Protein AF-A0A074YW82-F1 (afdb_monomer_lite)

Secondary structure (DSSP, 8-state):
-HHHHHHHHHHHHHHHHHHHHHHHHHTTHHHHTT-SPPPPHHHHHHHHHHHHHHHHHHHHHHHHHHHTTS-HHHHHHHT-TTHHHHHHHHHHHHHHHHHHHHHHHHHHHS-----

pLDDT: mean 85.23, std 9.14, range [54.81, 95.81]

Radius of gyration: 21.02 Å; chains: 1; bounding box: 43×32×72 Å

Sequence (115 aa):
WSISRNVAFSLVLLSLASVFCLSTLYGLYGYVSQTVPLPSTGVSALYTSLHRPVFILGIAIVCFLCTNGYVPPIRSLLTWTGFRPFARLTYGVYLVHPLIILFLCLGGQYPIILD

InterPro domains:
  IPR052728 Oxygen and lipid transport regulator [PTHR11161] (4-109)

Structure (mmCIF, N/CA/C/O backbone):
data_AF-A0A074YW82-F1
#
_entry.id   AF-A0A074YW82-F1
#
loop_
_atom_site.group_PDB
_atom_site.id
_atom_site.type_symbol
_atom_site.label_atom_id
_atom_site.label_alt_id
_atom_site.label_comp_id
_atom_site.label_asym_id
_atom_site.label_entity_id
_atom_site.label_seq_id
_atom_site.pdbx_PDB_ins_code
_atom_site.Cartn_x
_atom_site.Cartn_y
_atom_site.Cartn_z
_atom_site.occupancy
_atom_site.B_iso_or_equiv
_atom_site.auth_seq_id
_atom_site.auth_comp_id
_atom_site.auth_asym_id
_atom_site.auth_atom_id
_atom_site.pdbx_PDB_model_num
ATOM 1 N N . TRP A 1 1 ? -15.740 11.597 25.143 1.00 54.81 1 TRP A N 1
ATOM 2 C CA . TRP A 1 1 ? -14.265 11.596 25.270 1.00 54.81 1 TRP A CA 1
ATOM 3 C C . TRP A 1 1 ? -13.564 10.352 24.710 1.00 54.81 1 TRP A C 1
ATOM 5 O O . TRP A 1 1 ? -12.515 10.523 24.108 1.00 54.81 1 TRP A O 1
ATOM 15 N N . SER A 1 2 ? -14.099 9.126 24.835 1.00 62.28 2 SER A N 1
ATOM 16 C CA . SER A 1 2 ? -13.435 7.920 24.280 1.00 62.28 2 SER A CA 1
ATOM 17 C C . SER A 1 2 ? -13.467 7.835 22.741 1.00 62.28 2 SER A C 1
ATOM 19 O O . SER A 1 2 ? -12.461 7.523 22.111 1.00 62.28 2 SER A O 1
ATOM 21 N N . ILE A 1 3 ? -14.595 8.206 22.121 1.00 70.12 3 ILE A N 1
ATOM 22 C CA . ILE A 1 3 ? -14.791 8.062 20.668 1.00 70.12 3 ILE A CA 1
ATOM 23 C C . ILE A 1 3 ? -13.853 8.952 19.830 1.00 70.12 3 ILE A C 1
ATOM 25 O O . ILE A 1 3 ? -13.284 8.490 18.849 1.00 70.12 3 ILE A O 1
ATOM 29 N N . SER A 1 4 ? -13.612 10.198 20.258 1.00 75.00 4 SER A N 1
ATOM 30 C CA . SER A 1 4 ? -12.753 11.153 19.536 1.00 75.00 4 SER A CA 1
ATOM 31 C C . SER A 1 4 ? -11.282 10.710 19.502 1.00 75.00 4 SER A C 1
ATOM 33 O O . SER A 1 4 ? -10.613 10.829 18.478 1.00 75.00 4 SER A O 1
ATOM 35 N N . ARG A 1 5 ? -10.789 10.098 20.587 1.00 78.31 5 ARG A N 1
ATOM 36 C CA . ARG A 1 5 ? -9.404 9.613 20.680 1.00 78.31 5 ARG A CA 1
ATOM 37 C C . ARG A 1 5 ? -9.122 8.443 19.732 1.00 78.31 5 ARG A C 1
ATOM 39 O O . ARG A 1 5 ? -8.066 8.417 19.107 1.00 78.31 5 ARG A O 1
ATOM 46 N N . ASN A 1 6 ? -10.067 7.512 19.583 1.00 81.50 6 ASN A N 1
ATOM 47 C CA . ASN A 1 6 ? -9.917 6.381 18.660 1.00 81.50 6 ASN A CA 1
ATOM 48 C C . ASN A 1 6 ? -9.942 6.848 17.198 1.00 81.50 6 ASN A C 1
ATOM 50 O O . ASN A 1 6 ? -9.162 6.367 16.378 1.00 81.50 6 ASN A O 1
ATOM 54 N N . VAL A 1 7 ? -10.788 7.833 16.881 1.00 84.88 7 VAL A N 1
ATOM 55 C CA . VAL A 1 7 ? -10.832 8.446 15.546 1.00 84.88 7 VAL A CA 1
ATOM 56 C C . VAL A 1 7 ? -9.518 9.169 15.240 1.00 84.88 7 VAL A C 1
ATOM 58 O O . VAL A 1 7 ? -8.946 8.950 14.175 1.00 84.88 7 VAL A O 1
ATOM 61 N N . ALA A 1 8 ? -8.985 9.951 16.183 1.00 86.94 8 ALA A N 1
ATOM 62 C CA . ALA A 1 8 ? -7.700 10.629 16.016 1.00 86.94 8 ALA A CA 1
ATOM 63 C C . ALA A 1 8 ? -6.553 9.639 15.749 1.00 86.94 8 ALA A C 1
ATOM 65 O O . ALA A 1 8 ? -5.807 9.807 14.787 1.00 86.94 8 ALA A O 1
ATOM 66 N N . PHE A 1 9 ? -6.458 8.564 16.537 1.00 88.38 9 PHE A N 1
ATOM 67 C CA . PHE A 1 9 ? -5.466 7.505 16.327 1.00 88.38 9 PHE A CA 1
ATOM 68 C C . PHE A 1 9 ? -5.579 6.876 14.928 1.00 88.38 9 PHE A C 1
ATOM 70 O O . PHE A 1 9 ? -4.583 6.714 14.227 1.00 88.38 9 PHE A O 1
ATOM 77 N N . SER A 1 10 ? -6.804 6.596 14.484 1.00 90.69 10 SER A N 1
ATOM 78 C CA . SER A 1 10 ? -7.076 6.002 13.169 1.00 90.69 10 SER A CA 1
ATOM 79 C C . SER A 1 10 ? -6.619 6.890 12.015 1.00 90.69 10 SER A C 1
ATOM 81 O O . SER A 1 10 ? -6.004 6.404 11.067 1.00 90.69 10 SER A O 1
ATOM 83 N N . LEU A 1 11 ? -6.894 8.195 12.102 1.00 90.06 11 LEU A N 1
ATOM 84 C CA . LEU A 1 11 ? -6.480 9.173 11.095 1.00 90.06 11 LEU A CA 1
ATOM 85 C C . LEU A 1 11 ? -4.957 9.313 11.044 1.00 90.06 11 LEU A C 1
ATOM 87 O O . LEU A 1 11 ? -4.386 9.355 9.955 1.00 90.06 11 LEU A O 1
ATOM 91 N N . VAL A 1 12 ? -4.293 9.314 12.205 1.00 93.50 12 VAL A N 1
ATOM 92 C CA . VAL A 1 12 ? -2.828 9.366 12.283 1.00 93.50 12 VAL A CA 1
ATOM 93 C C . VAL A 1 12 ? -2.213 8.142 11.608 1.00 93.50 12 VAL A C 1
ATOM 95 O O . VAL A 1 12 ? -1.382 8.300 10.714 1.00 93.50 12 VAL A O 1
ATOM 98 N N . LEU A 1 13 ? -2.659 6.929 11.946 1.00 92.56 13 LEU A N 1
ATOM 99 C CA . LEU A 1 13 ? -2.125 5.709 11.332 1.00 92.56 13 LEU A CA 1
ATOM 100 C C . LEU A 1 13 ? -2.412 5.645 9.824 1.00 92.56 13 LEU A C 1
ATOM 102 O O . LEU A 1 13 ? -1.554 5.208 9.060 1.00 92.56 13 LEU A O 1
ATOM 106 N N . LEU A 1 14 ? -3.581 6.113 9.376 1.00 92.38 14 LEU A N 1
ATOM 107 C CA . LEU A 1 14 ? -3.917 6.147 7.952 1.00 92.38 14 LEU A CA 1
ATOM 108 C C . LEU A 1 14 ? -3.041 7.141 7.177 1.00 92.38 14 LEU A C 1
ATOM 110 O O . LEU A 1 14 ? -2.582 6.837 6.072 1.00 92.38 14 LEU A O 1
ATOM 114 N N . SER A 1 15 ? -2.781 8.313 7.760 1.00 94.62 15 SER A N 1
ATOM 115 C CA . SER A 1 15 ? -1.886 9.307 7.165 1.00 94.62 15 SER A CA 1
ATOM 116 C C . SER A 1 15 ? -0.459 8.767 7.061 1.00 94.62 15 SER A C 1
ATOM 118 O O . SER A 1 15 ? 0.153 8.856 6.000 1.00 94.62 15 SER A O 1
ATOM 120 N N . LEU A 1 16 ? 0.022 8.087 8.107 1.00 94.69 16 LEU A N 1
ATOM 121 C CA . LEU A 1 16 ? 1.334 7.450 8.130 1.00 94.69 16 LEU A CA 1
ATOM 122 C C . LEU A 1 16 ? 1.451 6.347 7.065 1.00 94.69 16 LEU A C 1
ATOM 124 O O . LEU A 1 16 ? 2.425 6.313 6.315 1.00 94.69 16 LEU A O 1
ATOM 128 N N . ALA A 1 17 ? 0.434 5.489 6.939 1.00 94.81 17 ALA A N 1
ATOM 129 C CA . ALA A 1 17 ? 0.387 4.464 5.898 1.00 94.81 17 ALA A CA 1
ATOM 130 C C . ALA A 1 17 ? 0.427 5.073 4.487 1.00 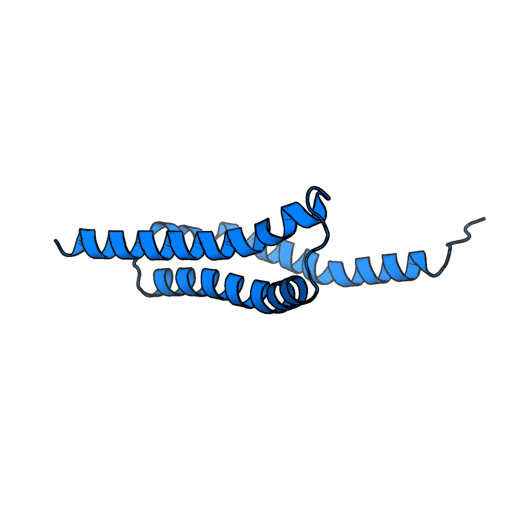94.81 17 ALA A C 1
ATOM 132 O O . ALA A 1 17 ? 1.171 4.601 3.628 1.00 94.81 17 ALA A O 1
ATOM 133 N N . SER A 1 18 ? -0.327 6.152 4.261 1.00 94.19 18 SER A N 1
ATOM 134 C CA . SER A 1 18 ? -0.353 6.862 2.977 1.00 94.19 18 SER A CA 1
ATOM 135 C C . SER A 1 18 ? 1.013 7.457 2.639 1.00 94.19 18 SER A C 1
ATOM 137 O O . SER A 1 18 ? 1.471 7.320 1.509 1.00 94.19 18 SER A O 1
ATOM 139 N N . VAL A 1 19 ? 1.701 8.052 3.618 1.00 95.06 19 VAL A N 1
ATOM 140 C CA . VAL A 1 19 ? 3.057 8.589 3.438 1.00 95.06 19 VAL A CA 1
ATOM 141 C C . VAL A 1 19 ? 4.039 7.486 3.048 1.00 95.06 19 VAL A C 1
ATOM 143 O O . VAL A 1 19 ? 4.804 7.677 2.106 1.00 95.06 19 VAL A O 1
ATOM 146 N N . PHE A 1 20 ? 3.996 6.313 3.686 1.00 94.44 20 PHE A N 1
ATOM 147 C CA . PHE A 1 20 ? 4.869 5.193 3.314 1.00 94.44 20 PHE A CA 1
ATOM 148 C C . PHE A 1 20 ? 4.588 4.663 1.900 1.00 94.44 20 PHE A C 1
ATOM 150 O O . PHE A 1 20 ? 5.517 4.442 1.118 1.00 94.44 20 PHE A O 1
ATOM 157 N N . CYS A 1 21 ? 3.316 4.520 1.528 1.00 93.94 21 CYS A N 1
ATOM 158 C CA . CYS A 1 21 ? 2.938 4.079 0.185 1.00 93.94 21 CYS A CA 1
ATOM 159 C C . CYS A 1 21 ? 3.314 5.108 -0.896 1.00 93.94 21 CYS A C 1
ATOM 161 O O . CYS A 1 21 ? 3.851 4.746 -1.938 1.00 93.94 21 CYS A O 1
ATOM 163 N N . LEU A 1 22 ? 3.078 6.399 -0.656 1.00 93.00 22 LEU A N 1
ATOM 164 C CA . LEU A 1 22 ? 3.396 7.453 -1.622 1.00 93.00 22 LEU A CA 1
ATOM 165 C C . LEU A 1 22 ? 4.905 7.696 -1.718 1.00 93.00 22 LEU A C 1
ATOM 167 O O . LEU A 1 22 ? 5.419 7.886 -2.814 1.00 93.00 22 LEU A O 1
ATOM 171 N N . SER A 1 23 ? 5.633 7.635 -0.601 1.00 91.44 23 SER A N 1
ATOM 172 C CA . SER A 1 23 ? 7.094 7.770 -0.590 1.00 91.44 23 SER A CA 1
ATOM 173 C C . SER A 1 23 ? 7.764 6.691 -1.441 1.00 91.44 23 SER A C 1
ATOM 175 O O . SER A 1 23 ? 8.675 6.985 -2.214 1.00 91.44 23 SER A O 1
ATOM 177 N N . THR A 1 24 ? 7.277 5.452 -1.360 1.00 89.88 24 THR A N 1
ATOM 178 C CA . THR A 1 24 ? 7.820 4.351 -2.165 1.00 89.88 24 THR A CA 1
ATOM 179 C C . THR A 1 24 ? 7.497 4.505 -3.649 1.00 89.88 24 THR A C 1
ATOM 181 O O . THR A 1 24 ? 8.378 4.254 -4.465 1.00 89.88 24 THR A O 1
ATOM 184 N N . LEU A 1 25 ? 6.305 4.995 -4.008 1.00 88.75 25 LEU A N 1
ATOM 185 C CA . LEU A 1 25 ? 5.916 5.248 -5.403 1.00 88.75 25 LEU A CA 1
ATOM 186 C C . LEU A 1 25 ? 6.643 6.445 -6.035 1.00 88.75 25 LEU A C 1
ATOM 188 O O . LEU A 1 25 ? 7.144 6.344 -7.152 1.00 88.75 25 LEU A O 1
ATOM 192 N N . TYR A 1 26 ? 6.712 7.577 -5.334 1.00 87.88 26 TYR A N 1
ATOM 193 C CA . TYR A 1 26 ? 7.263 8.823 -5.878 1.00 87.88 26 TYR A CA 1
ATOM 194 C C . TYR A 1 26 ? 8.762 9.002 -5.621 1.00 87.88 26 TYR A C 1
ATOM 196 O O . TYR A 1 26 ? 9.378 9.869 -6.237 1.00 87.88 26 TYR A O 1
ATOM 204 N N . GLY A 1 27 ? 9.376 8.174 -4.769 1.00 84.12 27 GLY A N 1
ATOM 205 C CA . GLY A 1 27 ? 10.796 8.282 -4.418 1.00 84.12 27 GLY A CA 1
ATOM 206 C C . GLY A 1 27 ? 11.753 8.191 -5.613 1.00 84.12 27 GLY A C 1
ATOM 207 O O . GLY A 1 27 ? 12.829 8.781 -5.570 1.00 84.12 27 GLY A O 1
ATOM 208 N N . LEU A 1 28 ? 11.351 7.518 -6.699 1.00 79.25 28 LEU A N 1
ATOM 209 C CA . LEU A 1 28 ? 12.168 7.369 -7.908 1.00 79.25 28 LEU A CA 1
ATOM 210 C C . LEU A 1 28 ? 11.793 8.339 -9.045 1.00 79.25 28 LEU A C 1
ATOM 212 O O . LEU A 1 28 ? 12.520 8.441 -10.032 1.00 79.25 28 LEU A O 1
ATOM 216 N N . TYR A 1 29 ? 10.687 9.079 -8.918 1.00 81.31 29 TYR A N 1
ATOM 217 C CA . TYR A 1 29 ? 10.137 9.895 -10.008 1.00 81.31 29 TYR A CA 1
ATOM 218 C C . TYR A 1 29 ? 11.110 10.985 -10.494 1.00 81.31 29 TYR A C 1
ATOM 220 O O . TYR A 1 29 ? 11.273 11.188 -11.699 1.00 81.31 29 TYR A O 1
ATOM 228 N N . GLY A 1 30 ? 11.814 11.645 -9.569 1.00 76.50 30 GLY A N 1
ATOM 229 C CA . GLY A 1 30 ? 12.801 12.677 -9.906 1.00 76.50 30 GLY A CA 1
ATOM 230 C C . GLY A 1 30 ? 14.022 12.137 -10.660 1.00 76.50 30 GLY A C 1
ATOM 231 O O . GLY A 1 30 ? 14.578 12.832 -11.508 1.00 76.50 30 GLY A O 1
ATOM 232 N N . TYR A 1 31 ? 14.409 10.884 -10.402 1.00 72.31 31 TYR A N 1
ATOM 233 C CA . TYR A 1 31 ? 15.545 10.246 -11.071 1.00 72.31 31 TYR A CA 1
ATOM 234 C C . TYR A 1 31 ? 15.195 9.795 -12.491 1.00 72.31 31 TYR A C 1
ATOM 236 O O . TYR A 1 31 ? 15.988 9.993 -13.406 1.00 72.31 31 TYR A O 1
ATOM 244 N N . VAL A 1 32 ? 13.989 9.253 -12.695 1.00 76.19 32 VAL A N 1
ATOM 245 C CA . VAL A 1 32 ? 13.505 8.846 -14.028 1.00 76.19 32 VAL A CA 1
ATOM 246 C C . VAL A 1 32 ? 13.262 10.056 -14.933 1.00 76.19 32 VAL A C 1
ATOM 248 O O . VAL A 1 32 ? 13.499 9.981 -16.134 1.00 76.19 32 VAL A O 1
ATOM 251 N N . SER A 1 33 ? 12.853 11.193 -14.363 1.00 79.19 33 SER A N 1
ATOM 252 C CA . SER A 1 33 ? 12.608 12.433 -15.116 1.00 79.19 33 SER A CA 1
ATOM 253 C C . SER A 1 33 ? 13.893 13.171 -15.535 1.00 79.19 33 SER A C 1
ATOM 255 O O . SER A 1 33 ? 13.807 14.232 -16.145 1.00 79.19 33 SER A O 1
ATOM 257 N N . GLN A 1 34 ? 15.080 12.646 -15.194 1.00 74.50 34 GLN A N 1
ATOM 258 C CA . GLN A 1 34 ? 16.394 13.255 -15.460 1.00 74.50 34 GLN A CA 1
ATOM 259 C C . GLN A 1 34 ? 16.530 14.703 -14.936 1.00 74.50 34 GLN A C 1
ATOM 261 O O . GLN A 1 34 ? 17.329 15.493 -15.432 1.00 74.50 34 GLN A O 1
ATOM 266 N N . THR A 1 35 ? 15.751 15.068 -13.914 1.00 70.12 35 THR A N 1
ATOM 267 C CA . THR A 1 35 ? 15.765 16.412 -13.309 1.00 70.12 35 THR A CA 1
ATOM 268 C C . THR A 1 35 ? 16.826 16.566 -12.220 1.00 70.12 35 THR A C 1
ATOM 270 O O . THR A 1 35 ? 17.099 17.678 -11.778 1.00 70.12 35 THR A O 1
ATOM 273 N N . VAL A 1 36 ? 17.417 15.458 -11.766 1.00 74.75 36 VAL A N 1
ATOM 274 C CA . VAL A 1 36 ? 18.455 15.419 -10.730 1.00 74.75 36 VAL A CA 1
ATOM 275 C C . VAL A 1 36 ? 19.610 14.507 -11.153 1.00 74.75 36 VAL A C 1
ATOM 277 O O . VAL A 1 36 ? 19.371 13.502 -11.828 1.00 74.75 36 VAL A O 1
ATOM 280 N N . PRO A 1 37 ? 20.859 14.828 -10.766 1.00 75.69 37 PRO A N 1
ATOM 281 C CA . PRO A 1 37 ? 22.001 13.957 -11.012 1.00 75.69 37 PRO A CA 1
ATOM 282 C C . PRO A 1 37 ? 21.817 12.595 -10.330 1.00 75.69 37 PRO A C 1
ATOM 284 O O . PRO A 1 37 ? 21.133 12.479 -9.307 1.00 75.69 37 PRO A O 1
ATOM 287 N N . LEU A 1 38 ? 22.435 11.565 -10.917 1.00 72.31 38 LEU A N 1
ATOM 288 C CA . LEU A 1 38 ? 22.368 10.186 -10.433 1.00 72.31 38 LEU A CA 1
ATOM 289 C C . LEU A 1 38 ? 22.716 10.120 -8.933 1.00 72.31 38 LEU A C 1
ATOM 291 O O . LEU A 1 38 ? 23.710 10.716 -8.506 1.00 72.31 38 LEU A O 1
ATOM 295 N N . PRO A 1 39 ? 21.914 9.405 -8.126 1.00 74.38 39 PRO A N 1
ATOM 296 C CA . PRO A 1 39 ? 22.163 9.282 -6.701 1.00 74.38 39 PRO A CA 1
ATOM 297 C C . PRO A 1 39 ? 23.464 8.521 -6.450 1.00 74.38 39 PRO A C 1
ATOM 299 O O . PRO A 1 39 ? 23.869 7.661 -7.234 1.00 74.38 39 PRO A O 1
ATOM 302 N N . SER A 1 40 ? 24.110 8.810 -5.319 1.00 82.56 40 SER A N 1
ATOM 303 C CA . SER A 1 40 ? 25.264 8.035 -4.868 1.00 82.56 40 SER A CA 1
ATOM 304 C C . SER A 1 40 ? 24.885 6.559 -4.696 1.00 82.56 40 SER A C 1
ATOM 306 O O . SER A 1 40 ? 23.763 6.231 -4.298 1.00 82.56 40 SER A O 1
ATOM 308 N N . THR A 1 41 ? 25.828 5.650 -4.964 1.00 84.69 41 THR A N 1
ATOM 309 C CA . THR A 1 41 ? 25.601 4.192 -4.944 1.00 84.69 41 THR A CA 1
ATOM 310 C C . THR A 1 41 ? 24.943 3.708 -3.648 1.00 84.69 41 THR A C 1
ATOM 312 O O . THR A 1 41 ? 24.091 2.821 -3.677 1.00 84.69 41 THR A O 1
ATOM 315 N N . GLY A 1 42 ? 25.285 4.331 -2.515 1.00 87.06 42 GLY A N 1
ATOM 316 C CA . GLY A 1 42 ? 24.683 4.028 -1.217 1.00 87.06 42 GLY A CA 1
ATOM 317 C C . GLY A 1 42 ? 23.180 4.318 -1.161 1.00 87.06 42 GLY A C 1
ATOM 318 O O . GLY A 1 42 ? 22.417 3.475 -0.701 1.00 87.06 42 GLY A O 1
ATOM 319 N N . VAL A 1 43 ? 22.728 5.465 -1.677 1.00 85.38 43 VAL A N 1
ATOM 320 C CA . VAL A 1 43 ? 21.301 5.838 -1.673 1.00 85.38 43 VAL A CA 1
ATOM 321 C C . VAL A 1 43 ? 20.495 4.900 -2.572 1.00 85.38 43 VAL A C 1
ATOM 323 O O . VAL A 1 43 ? 19.426 4.440 -2.174 1.00 85.38 43 VAL A O 1
ATOM 326 N N . SER A 1 44 ? 21.037 4.537 -3.735 1.00 84.94 44 SER A N 1
ATOM 327 C CA . SER A 1 44 ? 20.412 3.575 -4.653 1.00 84.94 44 SER A CA 1
ATOM 328 C C . SER A 1 44 ? 20.250 2.189 -4.024 1.00 84.94 44 SER A C 1
ATOM 330 O O . SER A 1 44 ? 19.180 1.586 -4.116 1.00 84.94 44 SER A O 1
ATOM 332 N N . ALA A 1 45 ? 21.289 1.690 -3.347 1.00 88.12 45 ALA A N 1
ATOM 333 C CA . ALA A 1 45 ? 21.257 0.391 -2.677 1.00 88.12 45 ALA A CA 1
ATOM 334 C C . ALA A 1 45 ? 20.281 0.374 -1.486 1.00 88.12 45 ALA A C 1
ATOM 336 O O . ALA A 1 45 ? 19.545 -0.597 -1.288 1.00 88.12 45 ALA A O 1
ATOM 337 N N . LEU A 1 46 ? 20.224 1.463 -0.717 1.00 89.56 46 LEU A N 1
ATOM 338 C CA . LEU A 1 46 ? 19.261 1.609 0.373 1.00 89.56 46 LEU A CA 1
ATOM 339 C C . LEU A 1 46 ? 17.828 1.654 -0.159 1.00 89.56 46 LEU A C 1
ATOM 341 O O . LEU A 1 46 ? 16.979 0.907 0.323 1.00 89.56 46 LEU A O 1
ATOM 345 N N . TYR A 1 47 ? 17.555 2.464 -1.183 1.00 87.94 47 TYR A N 1
ATOM 346 C CA . TYR A 1 47 ? 16.221 2.562 -1.772 1.00 87.94 47 TYR A CA 1
ATOM 347 C C . TYR A 1 47 ? 15.768 1.228 -2.385 1.00 87.94 47 TYR A C 1
ATOM 349 O O . TYR A 1 47 ? 14.664 0.761 -2.099 1.00 87.94 47 TYR A O 1
ATOM 357 N N . THR A 1 48 ? 16.633 0.543 -3.144 1.00 88.38 48 THR A N 1
ATOM 358 C CA . THR A 1 48 ? 16.283 -0.758 -3.741 1.00 88.38 48 THR A CA 1
ATOM 359 C C . THR A 1 48 ? 15.979 -1.819 -2.679 1.00 88.38 48 THR A C 1
ATOM 361 O O . THR A 1 48 ? 15.073 -2.630 -2.858 1.00 88.38 48 T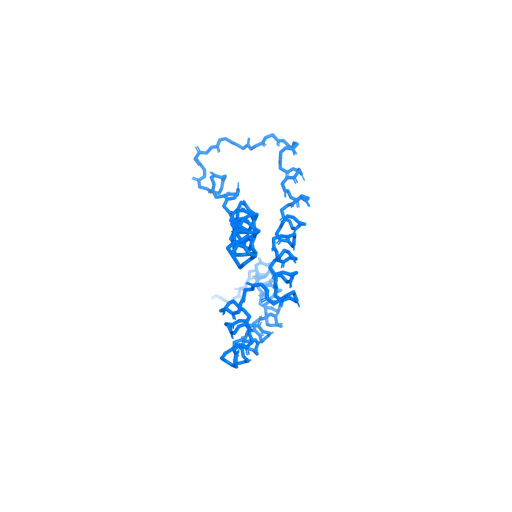HR A O 1
ATOM 364 N N . SER A 1 49 ? 16.646 -1.763 -1.524 1.00 92.12 49 SER A N 1
ATOM 365 C CA . SER A 1 49 ? 16.415 -2.708 -0.425 1.00 92.12 49 SER A CA 1
ATOM 366 C C . SER A 1 49 ? 15.178 -2.356 0.409 1.00 92.12 49 SER A C 1
ATOM 368 O O . SER A 1 49 ? 14.437 -3.244 0.827 1.00 92.12 49 SER A O 1
ATOM 370 N N . LEU A 1 50 ? 14.931 -1.062 0.651 1.00 92.12 50 LEU A N 1
ATOM 371 C CA . LEU A 1 50 ? 13.926 -0.591 1.610 1.00 92.12 50 LEU A CA 1
ATOM 372 C C . LEU A 1 50 ? 12.567 -0.245 0.991 1.00 92.12 50 LEU A C 1
ATOM 374 O O . LEU A 1 50 ? 11.565 -0.259 1.705 1.00 92.12 50 LEU A O 1
ATOM 378 N N . HIS A 1 51 ? 12.480 0.024 -0.314 1.00 92.00 51 HIS A N 1
ATOM 379 C CA . HIS A 1 51 ? 11.205 0.430 -0.916 1.00 92.00 51 HIS A CA 1
ATOM 380 C C . HIS A 1 51 ? 10.105 -0.635 -0.745 1.00 92.00 51 HIS A C 1
ATOM 382 O O . HIS A 1 51 ? 8.972 -0.300 -0.407 1.00 92.00 51 HIS A O 1
ATOM 388 N N . ARG A 1 52 ? 10.428 -1.929 -0.906 1.00 91.31 52 ARG A N 1
ATOM 389 C CA . ARG A 1 52 ? 9.462 -3.022 -0.696 1.00 91.31 52 ARG A CA 1
ATOM 390 C C . ARG A 1 52 ? 9.003 -3.159 0.757 1.00 91.31 52 ARG A C 1
ATOM 392 O O . ARG A 1 52 ? 7.790 -3.161 0.965 1.00 91.31 52 ARG A O 1
ATOM 399 N N . PRO A 1 53 ? 9.889 -3.277 1.767 1.00 94.94 53 PRO A N 1
ATOM 400 C CA . PRO A 1 53 ? 9.441 -3.416 3.150 1.00 94.94 53 PRO A CA 1
ATOM 401 C C . PRO A 1 53 ? 8.678 -2.183 3.647 1.00 94.94 53 PRO A C 1
ATOM 403 O O . PRO A 1 53 ? 7.689 -2.354 4.352 1.00 94.94 53 PRO A O 1
ATOM 406 N N . VAL A 1 54 ? 9.052 -0.962 3.240 1.00 94.56 54 VAL A N 1
ATOM 407 C CA . VAL A 1 54 ? 8.307 0.263 3.599 1.00 94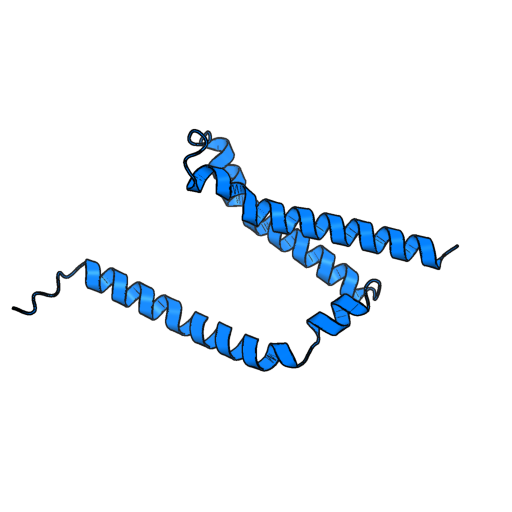.56 54 VAL A CA 1
ATOM 408 C C . VAL A 1 54 ? 6.891 0.243 3.016 1.00 94.56 54 VAL A C 1
ATOM 410 O O . VAL A 1 54 ? 5.930 0.561 3.716 1.00 94.56 54 VAL A O 1
ATOM 413 N N . PHE A 1 55 ? 6.735 -0.193 1.765 1.00 94.31 55 PHE A N 1
ATOM 414 C CA . PHE A 1 55 ? 5.419 -0.336 1.144 1.00 94.31 55 PHE A CA 1
ATOM 415 C C . PHE A 1 55 ? 4.551 -1.372 1.877 1.00 94.31 55 PHE A C 1
ATOM 417 O O . PHE A 1 55 ? 3.391 -1.112 2.201 1.00 94.31 55 PHE A O 1
ATOM 424 N N . ILE A 1 56 ? 5.131 -2.530 2.208 1.00 95.81 56 ILE A N 1
ATOM 425 C CA . ILE A 1 56 ? 4.444 -3.591 2.958 1.00 95.81 56 ILE A CA 1
ATOM 426 C C . ILE A 1 56 ? 4.065 -3.110 4.365 1.00 95.81 56 ILE A C 1
ATOM 428 O O . ILE A 1 56 ? 2.972 -3.421 4.831 1.00 95.81 56 ILE A O 1
ATOM 432 N N . LEU A 1 57 ? 4.915 -2.319 5.025 1.00 95.38 57 LEU A N 1
ATOM 433 C CA . LEU A 1 57 ? 4.626 -1.730 6.333 1.00 95.38 57 LEU A CA 1
ATOM 434 C C . LEU A 1 57 ? 3.400 -0.803 6.274 1.00 95.38 57 LEU A C 1
ATOM 436 O O . LEU A 1 57 ? 2.525 -0.888 7.137 1.00 95.38 57 LEU A O 1
ATOM 440 N N . GLY A 1 58 ? 3.289 0.023 5.229 1.00 94.44 58 GLY A N 1
ATOM 441 C CA . GLY A 1 58 ? 2.099 0.841 4.976 1.00 94.44 58 GLY A CA 1
ATOM 442 C C . GLY A 1 58 ? 0.827 -0.007 4.854 1.00 94.44 58 GLY A C 1
ATOM 443 O O . GLY A 1 58 ? -0.171 0.266 5.522 1.00 94.44 58 GLY A O 1
ATOM 444 N N . ILE A 1 59 ? 0.880 -1.096 4.081 1.00 93.75 59 ILE A N 1
ATOM 445 C CA . ILE A 1 59 ? -0.239 -2.045 3.949 1.00 93.75 59 ILE A CA 1
ATOM 446 C C . ILE A 1 59 ? -0.552 -2.737 5.285 1.00 93.75 59 ILE A C 1
ATOM 448 O O . ILE A 1 59 ? -1.723 -2.898 5.636 1.00 93.75 59 ILE A O 1
ATOM 452 N N . ALA A 1 60 ? 0.466 -3.125 6.054 1.00 95.19 60 ALA A N 1
ATOM 453 C CA . ALA A 1 60 ? 0.300 -3.782 7.347 1.00 95.19 60 ALA A CA 1
ATOM 454 C C . ALA A 1 60 ? -0.439 -2.885 8.351 1.00 95.19 60 ALA A C 1
ATOM 456 O O . ALA A 1 60 ? -1.331 -3.365 9.051 1.00 95.19 60 ALA A O 1
ATOM 457 N N . ILE A 1 61 ? -0.143 -1.579 8.369 1.00 94.06 61 ILE A N 1
ATOM 458 C CA . ILE A 1 61 ? -0.861 -0.591 9.189 1.00 94.06 61 ILE A CA 1
ATOM 459 C C . ILE A 1 61 ? -2.345 -0.531 8.796 1.00 94.06 61 ILE A C 1
ATOM 461 O O . ILE A 1 61 ? -3.216 -0.557 9.667 1.00 94.0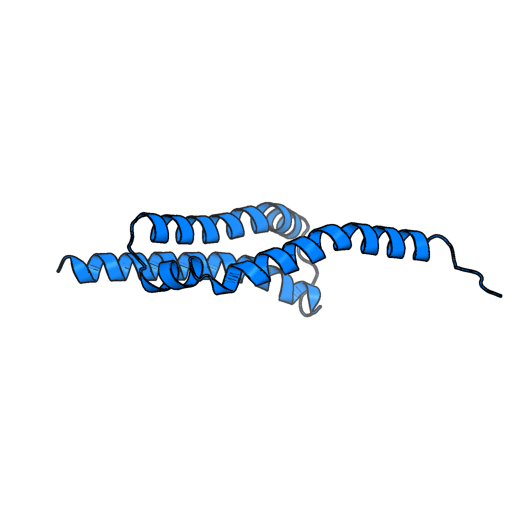6 61 ILE A O 1
ATOM 465 N N . VAL A 1 62 ? -2.654 -0.506 7.494 1.00 92.12 62 VAL A N 1
ATOM 466 C CA . VAL A 1 62 ? -4.045 -0.529 7.006 1.00 92.12 62 VAL A CA 1
ATOM 467 C C . VAL A 1 62 ? -4.753 -1.819 7.423 1.00 92.12 62 VAL A C 1
ATOM 469 O O . VAL A 1 62 ? -5.891 -1.774 7.893 1.00 92.12 62 VAL A O 1
ATOM 472 N N . CYS A 1 63 ? -4.081 -2.966 7.311 1.00 91.88 63 CYS A N 1
ATOM 473 C CA . CYS A 1 63 ? -4.630 -4.257 7.721 1.00 91.88 63 CYS A CA 1
ATOM 474 C C . CYS A 1 63 ? -4.923 -4.290 9.230 1.00 91.88 63 CYS A C 1
ATOM 476 O O . CYS A 1 63 ? -6.026 -4.656 9.635 1.00 91.88 63 CYS A O 1
ATOM 478 N N . PHE A 1 64 ? -3.989 -3.809 10.056 1.00 91.44 64 PHE A N 1
ATOM 479 C CA . PHE A 1 64 ? -4.163 -3.684 11.504 1.00 91.44 64 PHE A CA 1
ATOM 480 C C . PHE A 1 64 ? -5.354 -2.787 11.872 1.00 91.44 64 PHE A C 1
ATOM 482 O O . PHE A 1 64 ? -6.170 -3.132 12.727 1.00 91.44 64 PHE A O 1
ATOM 489 N N . LEU A 1 65 ? -5.508 -1.646 11.202 1.00 90.38 65 LEU A N 1
ATOM 490 C CA . LEU A 1 65 ? -6.662 -0.765 11.393 1.00 90.38 65 LEU A CA 1
ATOM 491 C C . LEU A 1 65 ? -7.990 -1.454 11.035 1.00 90.38 65 LEU A C 1
ATOM 493 O O . LEU A 1 65 ? -9.003 -1.237 11.706 1.00 90.38 65 LEU A O 1
ATOM 497 N N . CYS A 1 66 ? -7.987 -2.298 9.999 1.00 88.25 66 CYS A N 1
ATOM 498 C CA . CYS A 1 66 ? -9.166 -3.042 9.560 1.00 88.25 66 CYS A CA 1
ATOM 499 C C . CYS A 1 66 ? -9.553 -4.164 10.532 1.00 88.25 66 CYS A C 1
ATOM 501 O O . CYS A 1 66 ? -10.746 -4.356 10.774 1.00 88.25 66 CYS A O 1
ATOM 503 N N . THR A 1 67 ? -8.584 -4.888 11.103 1.00 87.94 67 THR A N 1
ATOM 504 C CA . THR A 1 67 ? -8.855 -5.983 12.054 1.00 87.94 67 THR A CA 1
ATOM 505 C C . THR A 1 67 ? -9.384 -5.475 13.391 1.00 87.94 67 THR A C 1
ATOM 507 O O . THR A 1 67 ? -10.265 -6.101 13.972 1.00 87.94 67 THR A O 1
ATOM 510 N N . ASN A 1 68 ? -8.918 -4.311 13.845 1.00 87.12 68 ASN A N 1
ATOM 511 C CA . ASN A 1 68 ? -9.391 -3.684 15.080 1.00 87.12 68 ASN A CA 1
ATOM 512 C C . ASN A 1 68 ? -10.727 -2.926 14.921 1.00 87.12 68 ASN A C 1
ATOM 514 O O . ASN A 1 68 ? -11.270 -2.420 15.899 1.00 87.12 68 ASN A O 1
ATOM 518 N N . GLY A 1 69 ? -11.269 -2.819 13.701 1.00 82.81 69 GLY A N 1
ATOM 519 C CA . GLY A 1 69 ? -12.562 -2.170 13.451 1.00 82.81 69 GLY A CA 1
ATOM 520 C C . GLY A 1 69 ? -12.551 -0.642 13.572 1.00 82.81 69 GLY A C 1
ATOM 521 O O . GLY A 1 69 ? -13.612 -0.023 13.615 1.00 82.81 69 GLY A O 1
ATOM 522 N N . TYR A 1 70 ? -11.371 -0.023 13.590 1.00 83.56 70 TYR A N 1
ATOM 523 C CA . TYR A 1 70 ? -11.219 1.423 13.736 1.00 83.56 70 TYR A CA 1
ATOM 524 C C . TYR A 1 70 ? -11.660 2.216 12.498 1.00 83.56 70 TYR A C 1
ATOM 526 O O . TYR A 1 70 ? -12.045 3.379 12.618 1.00 83.56 70 TYR A O 1
ATOM 534 N N . VAL A 1 71 ? -11.632 1.595 11.309 1.00 85.62 71 VAL A N 1
ATOM 535 C CA . VAL A 1 71 ? -11.936 2.274 10.038 1.00 85.62 71 VAL A CA 1
ATOM 536 C C . VAL A 1 71 ? -13.023 1.546 9.230 1.00 85.62 71 VAL A C 1
ATOM 538 O O . VAL A 1 71 ? -12.735 0.883 8.228 1.00 85.62 71 VAL A O 1
ATOM 541 N N . PRO A 1 72 ? -14.302 1.672 9.634 1.00 83.12 72 PRO A N 1
ATOM 542 C CA . PRO A 1 72 ? -15.424 1.020 8.961 1.00 83.12 72 PRO A CA 1
ATOM 543 C C . PRO A 1 72 ? -15.586 1.337 7.457 1.00 83.12 72 PRO A C 1
ATOM 545 O O . PRO A 1 72 ? -15.860 0.393 6.711 1.00 83.12 72 PRO A O 1
ATOM 548 N N . PRO A 1 73 ? -15.388 2.578 6.949 1.00 84.38 73 PRO A N 1
ATOM 549 C CA . PRO A 1 73 ? -15.551 2.838 5.515 1.00 84.38 73 PRO A CA 1
ATOM 550 C C . PRO A 1 73 ? -14.485 2.134 4.666 1.00 84.38 73 PRO A C 1
ATOM 552 O O . PRO A 1 73 ? -14.813 1.558 3.631 1.00 84.38 73 PRO A O 1
ATOM 555 N N . ILE A 1 74 ? -13.228 2.107 5.127 1.00 85.31 74 ILE A N 1
ATOM 556 C CA . ILE A 1 74 ? -12.130 1.427 4.420 1.00 85.31 74 ILE A CA 1
ATOM 557 C C . ILE A 1 74 ? -12.380 -0.078 4.374 1.00 85.31 74 ILE A C 1
ATOM 559 O O . ILE A 1 74 ? -12.213 -0.695 3.326 1.00 85.31 74 ILE A O 1
ATOM 563 N N . ARG A 1 75 ? -12.840 -0.667 5.483 1.00 85.62 75 ARG A N 1
ATOM 564 C CA . ARG A 1 75 ? -13.191 -2.090 5.536 1.00 85.62 75 ARG A CA 1
ATOM 565 C C . ARG A 1 75 ? -14.301 -2.442 4.544 1.00 85.62 75 ARG A C 1
ATOM 567 O O . ARG A 1 75 ? -14.197 -3.459 3.862 1.00 85.62 75 ARG A O 1
ATOM 574 N N . SER A 1 76 ? -15.345 -1.619 4.456 1.00 85.31 76 SER A N 1
ATOM 575 C CA . SER A 1 76 ? -16.452 -1.822 3.510 1.00 85.31 76 SER A CA 1
ATOM 576 C C . SER A 1 76 ? -15.975 -1.750 2.057 1.00 85.31 76 SER A C 1
ATOM 578 O O . SER A 1 76 ? -16.294 -2.624 1.255 1.00 85.31 76 SER A O 1
ATOM 580 N N . LEU A 1 77 ? -15.121 -0.769 1.743 1.00 87.88 77 LEU A N 1
ATOM 581 C CA . LEU A 1 77 ? -14.514 -0.633 0.422 1.00 87.88 77 LEU A CA 1
ATOM 582 C C . LEU A 1 77 ? -13.654 -1.859 0.085 1.00 87.88 77 LEU A C 1
ATOM 584 O O . LEU A 1 77 ? -13.865 -2.471 -0.953 1.00 87.88 77 LEU A O 1
ATOM 588 N N . LEU A 1 78 ? -12.742 -2.280 0.968 1.00 81.44 78 LEU A N 1
ATOM 589 C CA . LEU A 1 78 ? -11.864 -3.437 0.725 1.00 81.44 78 LEU A CA 1
ATOM 590 C C . LEU A 1 78 ? -12.617 -4.766 0.594 1.00 81.44 78 LEU A C 1
ATOM 592 O O . LEU A 1 78 ? -12.180 -5.652 -0.135 1.00 81.44 78 LEU A O 1
ATOM 596 N N . THR A 1 79 ? -13.737 -4.922 1.298 1.00 86.00 79 THR A N 1
ATOM 597 C CA . THR A 1 79 ? -14.573 -6.132 1.225 1.00 86.00 79 THR A CA 1
ATOM 598 C C . THR A 1 79 ? -15.605 -6.077 0.100 1.00 86.00 79 THR A C 1
ATOM 600 O O . THR A 1 79 ? -16.428 -6.986 -0.037 1.00 86.00 79 THR A O 1
ATOM 603 N N . TRP A 1 80 ? -15.549 -5.041 -0.739 1.00 89.50 80 TRP A N 1
ATOM 604 C CA . TRP A 1 80 ? -16.511 -4.848 -1.804 1.00 89.50 80 TRP A CA 1
ATOM 605 C C . TRP A 1 80 ? -16.428 -5.954 -2.859 1.00 89.50 80 TRP A C 1
ATOM 607 O O . TRP A 1 80 ? -15.370 -6.295 -3.394 1.00 89.50 80 TRP A O 1
ATOM 617 N N . THR A 1 81 ? -17.591 -6.509 -3.196 1.00 84.44 81 THR A N 1
ATOM 618 C CA . THR A 1 81 ? -17.743 -7.602 -4.166 1.00 84.44 81 THR A CA 1
ATOM 619 C C . THR A 1 81 ? -17.320 -7.204 -5.581 1.00 84.44 81 THR A C 1
ATOM 621 O O . THR A 1 81 ? -16.949 -8.083 -6.362 1.00 84.44 81 THR A O 1
ATOM 624 N N . GLY A 1 82 ? -17.276 -5.901 -5.884 1.00 85.56 82 GLY A N 1
ATOM 625 C CA . GLY A 1 82 ? -16.757 -5.348 -7.138 1.00 85.56 82 GLY A CA 1
ATOM 626 C C . GLY A 1 82 ? -15.285 -5.677 -7.414 1.00 85.56 82 GLY A C 1
ATOM 627 O O . GLY A 1 82 ? -14.883 -5.734 -8.574 1.00 85.56 82 GLY A O 1
ATOM 628 N N . PHE A 1 83 ? -14.483 -6.000 -6.392 1.00 86.94 83 PHE A N 1
ATOM 629 C CA . PHE A 1 83 ? -13.094 -6.420 -6.604 1.00 86.94 83 PHE A CA 1
ATOM 630 C C . PHE A 1 83 ? -12.938 -7.860 -7.101 1.00 86.94 83 PHE A C 1
ATOM 632 O O . PHE A 1 83 ? -11.875 -8.211 -7.607 1.00 86.94 83 PHE A O 1
ATOM 639 N N . ARG A 1 84 ? -13.979 -8.701 -7.027 1.00 85.50 84 ARG A N 1
ATOM 640 C CA . ARG A 1 84 ? -13.917 -10.091 -7.520 1.00 85.50 84 ARG A CA 1
ATOM 641 C C . ARG A 1 84 ? -13.599 -10.200 -9.018 1.00 85.50 84 ARG A C 1
ATOM 643 O O . ARG A 1 84 ? -12.685 -10.954 -9.352 1.00 85.50 84 ARG A O 1
ATOM 650 N N . PRO A 1 85 ? -14.298 -9.505 -9.936 1.00 89.88 85 PRO A N 1
ATOM 651 C CA . PRO A 1 85 ? -13.944 -9.548 -11.356 1.00 89.88 85 PRO A CA 1
ATOM 652 C C . PRO A 1 85 ? -12.563 -8.940 -11.624 1.00 89.88 85 PRO A C 1
ATOM 654 O O . PRO A 1 85 ? -11.797 -9.496 -12.409 1.00 89.88 85 PRO A O 1
ATOM 657 N N . PHE A 1 86 ? -12.210 -7.856 -10.929 1.00 87.38 86 PHE A N 1
ATOM 658 C CA . PHE A 1 86 ? -10.909 -7.209 -11.083 1.00 87.38 86 PHE A CA 1
ATOM 659 C C . PHE A 1 86 ? -9.753 -8.131 -10.675 1.00 87.38 86 PHE A C 1
ATOM 661 O O . PHE A 1 86 ? -8.779 -8.246 -11.412 1.00 87.38 86 PHE A O 1
ATOM 668 N N . ALA A 1 87 ? -9.898 -8.868 -9.569 1.00 87.50 87 ALA A N 1
ATOM 669 C CA . ALA A 1 87 ? -8.917 -9.853 -9.118 1.00 87.50 87 ALA A CA 1
ATOM 670 C C . ALA A 1 87 ? -8.696 -10.980 -10.141 1.00 87.50 87 ALA A C 1
ATOM 672 O O . ALA A 1 87 ? -7.574 -11.445 -10.324 1.00 87.50 87 ALA A O 1
ATOM 673 N N . ARG A 1 88 ? -9.753 -11.410 -10.845 1.00 88.06 88 ARG A N 1
ATOM 674 C CA . ARG A 1 88 ? -9.633 -12.414 -11.915 1.00 88.06 88 ARG A CA 1
ATOM 675 C C . ARG A 1 88 ? -8.899 -11.861 -13.134 1.00 88.06 88 ARG A C 1
ATOM 677 O O . ARG A 1 88 ? -8.106 -12.580 -13.734 1.00 88.06 88 ARG A O 1
ATOM 684 N N . LEU A 1 89 ? -9.151 -10.602 -13.489 1.00 90.25 89 LEU A N 1
ATOM 685 C CA . LEU A 1 89 ? -8.506 -9.954 -14.627 1.00 90.25 89 LEU A CA 1
ATOM 686 C C . LEU A 1 89 ? -7.018 -9.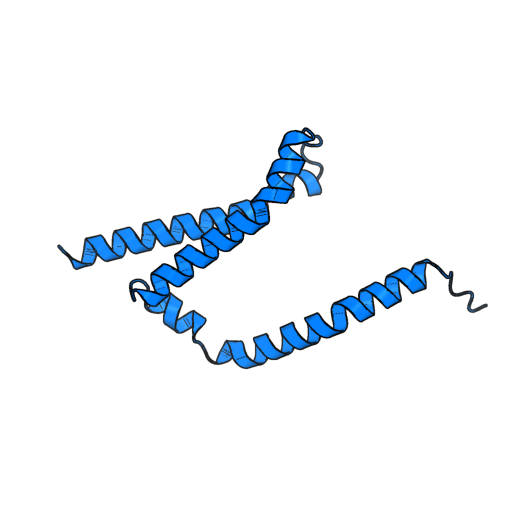701 -14.363 1.00 90.25 89 LEU A C 1
ATOM 688 O O . LEU A 1 89 ? -6.191 -10.063 -15.194 1.00 90.25 89 LEU A O 1
ATOM 692 N N . THR A 1 90 ? -6.660 -9.160 -13.195 1.00 91.56 90 THR A N 1
ATOM 693 C CA . THR A 1 90 ? -5.251 -8.956 -12.819 1.00 91.56 90 THR A CA 1
ATOM 694 C C . THR A 1 90 ? -4.498 -10.275 -12.706 1.00 91.56 90 THR A C 1
ATOM 696 O O . THR A 1 90 ? -3.358 -10.351 -13.154 1.00 91.56 90 THR A O 1
ATOM 699 N N . TYR A 1 91 ? -5.135 -11.334 -12.194 1.00 91.69 91 TYR A N 1
ATOM 700 C CA . TYR A 1 91 ? -4.551 -12.675 -12.186 1.00 91.69 91 TYR A CA 1
ATOM 701 C C . TYR A 1 91 ? -4.321 -13.218 -13.605 1.00 91.69 91 TYR A C 1
ATOM 703 O O . TYR A 1 91 ? -3.244 -13.734 -13.896 1.00 91.69 91 TYR A O 1
ATOM 711 N N . GLY A 1 92 ? -5.288 -13.042 -14.511 1.00 91.88 92 GLY A N 1
ATOM 712 C CA . GLY A 1 92 ? -5.128 -13.406 -15.920 1.00 91.88 92 GLY A CA 1
ATOM 713 C C . GLY A 1 92 ? -3.959 -12.671 -16.579 1.00 91.88 92 GLY A C 1
ATOM 714 O O . GLY A 1 92 ? -3.097 -13.302 -17.184 1.00 91.88 92 GLY A O 1
ATOM 715 N N . VAL A 1 93 ? -3.872 -11.350 -16.394 1.00 93.12 93 VAL A N 1
ATOM 716 C CA . VAL A 1 93 ? -2.750 -10.541 -16.898 1.00 93.12 93 VAL A CA 1
ATOM 717 C C . VAL A 1 93 ? -1.424 -11.002 -16.292 1.00 93.12 93 VAL A C 1
ATOM 719 O O . VAL A 1 93 ? -0.451 -11.144 -17.024 1.00 93.12 93 VAL A O 1
ATOM 722 N N . TYR A 1 94 ? -1.380 -11.286 -14.988 1.00 90.62 94 TYR A N 1
ATOM 723 C CA . TYR A 1 94 ? -0.171 -11.748 -14.303 1.00 90.62 94 TYR A CA 1
ATOM 724 C C . TYR A 1 94 ? 0.369 -13.060 -14.883 1.00 90.62 94 TYR A C 1
ATOM 726 O O . TYR A 1 94 ? 1.577 -13.186 -15.061 1.00 90.62 94 TYR A O 1
ATOM 734 N N . LEU A 1 95 ? -0.505 -14.012 -15.228 1.00 91.50 95 LEU A N 1
ATOM 735 C CA . LEU A 1 95 ? -0.097 -15.272 -15.858 1.00 91.50 95 LEU A CA 1
ATOM 736 C C . LEU A 1 95 ? 0.441 -15.077 -17.281 1.00 91.50 95 LEU A C 1
ATOM 738 O O . LEU A 1 95 ? 1.387 -15.752 -17.682 1.00 91.50 95 LEU A O 1
ATOM 742 N N . VAL A 1 96 ? -0.147 -14.155 -18.044 1.00 92.44 96 VAL A N 1
ATOM 743 C CA . VAL A 1 96 ? 0.250 -13.898 -19.437 1.00 92.44 96 VAL A CA 1
ATOM 744 C C . VAL A 1 96 ? 1.505 -13.014 -19.517 1.00 92.44 96 VAL A C 1
ATOM 746 O O . VAL A 1 96 ? 2.301 -13.143 -20.445 1.00 92.44 96 VAL A O 1
ATOM 749 N N . HIS A 1 97 ? 1.737 -12.152 -18.528 1.00 92.00 97 HIS A N 1
ATOM 750 C CA . HIS A 1 97 ? 2.863 -11.218 -18.480 1.00 92.00 97 HIS A CA 1
ATOM 751 C C . HIS A 1 97 ? 4.255 -11.854 -18.708 1.00 92.00 97 HIS A C 1
ATOM 753 O O . HIS A 1 97 ? 4.967 -11.375 -19.594 1.00 92.00 97 HIS A O 1
ATOM 759 N N . PRO A 1 98 ? 4.670 -12.931 -18.001 1.00 90.25 98 PRO A N 1
ATOM 760 C CA 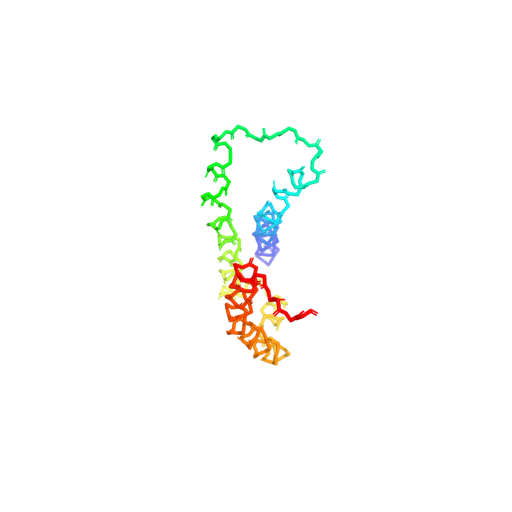. PRO A 1 98 ? 5.972 -13.560 -18.233 1.00 90.25 98 PRO A CA 1
ATOM 761 C C . PRO A 1 98 ? 6.087 -14.198 -19.622 1.00 90.25 98 PRO A C 1
ATOM 763 O O . PRO A 1 98 ? 7.171 -14.179 -20.200 1.00 90.25 98 PRO A O 1
ATOM 766 N N . LEU A 1 99 ? 4.986 -14.712 -20.185 1.00 89.94 99 LEU A N 1
ATOM 767 C CA . LEU A 1 99 ? 4.971 -15.261 -21.545 1.00 89.94 99 LEU A CA 1
ATOM 768 C C . LEU A 1 99 ? 5.227 -14.164 -22.584 1.00 89.94 99 LEU A C 1
ATOM 770 O O . LEU A 1 99 ? 6.024 -14.365 -23.495 1.00 89.94 99 LEU A O 1
ATOM 774 N N . ILE A 1 100 ? 4.604 -12.992 -22.418 1.00 89.00 100 ILE A N 1
ATOM 775 C CA . ILE A 1 100 ? 4.818 -11.837 -23.302 1.00 89.00 100 ILE A CA 1
ATOM 776 C C . ILE A 1 100 ? 6.262 -11.339 -23.205 1.00 89.00 100 ILE A C 1
ATOM 778 O O . ILE A 1 100 ? 6.888 -11.100 -24.233 1.00 89.00 100 ILE A O 1
ATOM 782 N N . ILE A 1 101 ? 6.808 -11.197 -21.991 1.00 91.06 101 ILE A N 1
ATOM 783 C CA . ILE A 1 101 ? 8.199 -10.757 -21.799 1.00 91.06 101 ILE A CA 1
ATOM 784 C C . ILE A 1 101 ? 9.164 -11.746 -22.445 1.00 91.06 101 ILE A C 1
ATOM 786 O O . ILE A 1 101 ? 10.084 -11.327 -23.143 1.00 91.06 101 ILE A O 1
ATOM 790 N N . LEU A 1 102 ? 8.951 -13.046 -22.234 1.00 89.25 102 LEU A N 1
ATOM 791 C CA . LEU A 1 102 ? 9.774 -14.084 -22.839 1.00 89.25 102 LEU A CA 1
ATOM 792 C C . LEU A 1 102 ? 9.710 -14.004 -24.367 1.00 89.25 102 LEU A C 1
ATOM 794 O O . LEU A 1 102 ? 10.749 -13.991 -25.017 1.00 89.25 102 LEU A O 1
ATOM 798 N N . PHE A 1 103 ? 8.509 -13.885 -24.933 1.00 87.75 103 PHE A N 1
ATOM 799 C CA . PHE A 1 103 ? 8.316 -13.761 -26.374 1.00 87.75 103 PHE A CA 1
ATOM 800 C C . PHE A 1 103 ? 8.991 -12.510 -26.952 1.00 87.75 103 PHE A C 1
ATOM 802 O O . PHE A 1 103 ? 9.689 -12.609 -27.953 1.00 87.75 103 PHE A O 1
ATOM 809 N N . LEU A 1 104 ? 8.848 -11.347 -26.309 1.00 89.12 104 LEU A N 1
ATOM 810 C CA . LEU A 1 104 ? 9.503 -10.101 -26.725 1.00 89.12 104 LEU A CA 1
ATOM 811 C C . LEU A 1 104 ? 11.029 -10.186 -26.622 1.00 89.12 104 LEU A C 1
ATOM 813 O O . LEU A 1 104 ? 11.735 -9.746 -27.524 1.00 89.12 104 LEU A O 1
ATOM 817 N N . CYS A 1 105 ? 11.541 -10.747 -25.527 1.00 84.88 105 CYS A N 1
ATOM 818 C CA . CYS A 1 105 ? 12.976 -10.858 -25.287 1.00 84.88 105 CYS A CA 1
ATOM 819 C C . CYS A 1 105 ? 13.629 -11.798 -26.305 1.00 84.88 105 CYS A C 1
ATOM 821 O O . CYS A 1 105 ? 14.652 -11.466 -26.898 1.00 84.88 105 CYS A O 1
ATOM 823 N N . LEU A 1 106 ? 12.994 -12.940 -26.566 1.00 83.06 106 LEU A N 1
ATOM 824 C CA . LEU A 1 106 ? 13.455 -13.870 -27.582 1.00 83.06 106 LEU A CA 1
ATOM 825 C C . LEU A 1 106 ? 13.278 -13.275 -28.998 1.00 83.06 106 LEU A C 1
ATOM 827 O O . LEU A 1 106 ? 14.213 -13.321 -29.788 1.00 83.06 106 LEU A O 1
ATOM 831 N N . GLY A 1 107 ? 12.152 -12.615 -29.290 1.00 76.44 107 GLY A N 1
ATOM 832 C CA . GLY A 1 107 ? 11.899 -11.875 -30.538 1.00 76.44 107 GLY A CA 1
ATOM 833 C C . GLY A 1 107 ? 12.902 -10.760 -30.838 1.00 76.44 107 GLY A C 1
ATOM 834 O O . GLY A 1 107 ? 13.149 -10.453 -31.998 1.00 76.44 107 GLY A O 1
ATOM 835 N N . GLY A 1 108 ? 13.510 -10.167 -29.809 1.00 73.00 108 GLY A N 1
ATOM 836 C CA . GLY A 1 108 ? 14.628 -9.237 -29.967 1.00 73.00 108 GLY A CA 1
ATOM 837 C C . GLY A 1 108 ? 15.982 -9.921 -30.196 1.00 73.00 108 GLY A C 1
ATOM 838 O O . GLY A 1 108 ? 16.898 -9.291 -30.717 1.00 73.00 108 GLY A O 1
ATOM 839 N N . GLN A 1 109 ? 16.133 -11.194 -29.810 1.00 72.31 109 GLN A N 1
ATOM 840 C CA . GLN A 1 109 ? 17.373 -11.971 -29.961 1.00 72.31 109 GLN A CA 1
ATOM 841 C C . GLN A 1 109 ? 17.509 -12.601 -31.351 1.00 72.31 109 GLN A C 1
ATOM 843 O O . GLN A 1 109 ? 18.625 -12.761 -31.838 1.00 72.31 109 GLN A O 1
ATOM 848 N N . TYR A 1 110 ? 16.394 -12.933 -31.998 1.00 62.31 110 TYR A N 1
ATOM 849 C CA . TYR A 1 110 ? 16.358 -13.311 -33.406 1.00 62.31 110 TYR A CA 1
ATOM 850 C C . TYR A 1 110 ? 15.734 -12.160 -34.197 1.00 62.31 110 TYR A C 1
ATOM 852 O O . TYR A 1 110 ? 14.519 -11.986 -34.104 1.00 62.31 110 TYR A O 1
ATOM 860 N N . PRO A 1 111 ? 16.501 -11.368 -34.980 1.00 63.44 111 PRO A N 1
ATOM 861 C CA . PRO A 1 111 ? 15.875 -10.517 -35.978 1.00 63.44 111 PRO A CA 1
ATOM 862 C C . PRO A 1 111 ? 15.066 -11.457 -36.866 1.00 63.44 111 PRO A C 1
ATOM 864 O O . PRO A 1 111 ? 15.616 -12.316 -37.552 1.00 63.44 111 PRO A O 1
ATOM 867 N N . ILE A 1 112 ? 13.748 -11.381 -36.744 1.00 63.94 112 ILE A N 1
ATOM 868 C CA . ILE A 1 112 ? 12.795 -12.112 -37.566 1.00 63.94 112 ILE A CA 1
ATOM 869 C C . ILE A 1 112 ? 12.973 -11.574 -38.984 1.00 63.94 112 ILE A C 1
ATOM 871 O O . ILE A 1 112 ? 12.333 -10.606 -39.377 1.00 63.94 112 ILE A O 1
ATOM 875 N N . ILE A 1 113 ? 13.913 -12.173 -39.717 1.00 61.19 113 ILE A N 1
ATOM 876 C CA . ILE A 1 113 ? 14.036 -12.064 -41.166 1.00 61.19 113 ILE A CA 1
ATOM 877 C C . ILE A 1 113 ? 12.825 -12.822 -41.720 1.00 61.19 113 ILE A C 1
ATOM 879 O O . ILE A 1 113 ? 12.893 -14.010 -42.026 1.00 61.19 113 ILE A O 1
ATOM 883 N N . LEU A 1 114 ? 11.669 -12.163 -41.722 1.00 65.88 114 LEU A N 1
ATOM 884 C CA . LEU A 1 114 ? 10.720 -12.355 -42.804 1.00 65.88 114 LEU A CA 1
ATOM 885 C C . LEU A 1 114 ? 11.200 -11.412 -43.906 1.00 65.88 114 LEU A C 1
ATOM 887 O O . LEU A 1 114 ? 11.177 -10.207 -43.684 1.00 65.88 114 LEU A O 1
ATOM 891 N N . ASP A 1 115 ? 11.722 -12.030 -44.970 1.00 55.25 115 ASP A N 1
ATOM 892 C CA . ASP A 1 115 ? 12.169 -11.494 -46.271 1.00 55.25 115 ASP A CA 1
ATOM 893 C C . ASP A 1 115 ? 12.139 -9.961 -46.457 1.00 55.25 115 ASP A C 1
ATOM 895 O O . ASP A 1 115 ? 11.032 -9.370 -46.476 1.00 55.25 115 ASP A O 1
#

Organism: Opisthorchis viverrini (NCBI:txid6198)

Foldseek 3Di:
DVLVVLLVVLVVLLVQLVCLQVCLVCVCVCVVVVVDPDDDPVVVVCSVVVSVVSNVVSVVSVVVCLVVVSDVVSVCVVPDPVCVVVVVVVVVCVVCVVVVVVCVVVCVVDVPPPD